Protein AF-A0A227J1H3-F1 (afdb_monomer)

InterPro domains:
  IPR005956 4-hydroxyphenylpyruvate dioxygenase [PTHR11959] (1-88)
  IPR029068 Glyoxalase/Bleomycin resistance protein/Dihydroxybiphenyl dioxygenase [G3DSA:3.10.180.10] (1-88)
  IPR029068 Glyoxalase/Bleomycin resistance protein/Dihydroxybiphenyl dioxygenase [SSF54593] (1-88)

Secondary structure (DSSP, 8-state):
--HHHHHHHHHHTT--B----HHHHTTHHHHTTT--S-HHHHHHHT-EEEEETTTTEEEEEEEBPPSBTTB--EEEEEEB--S--TT-

Organism: Vibrio parahaemolyticus (NCBI:txid670)

Mean predicted aligned error: 3.55 Å

Sequence (88 aa):
DDIYQTVQTLRDRGMDFMPTPDTYYEKVDERVEGHTEDVSKLRDLQILIDGAPMKDGILLQIFTQTVIGPVFFEIIQRKGNEGFGEGN

Solvent-accessible surface area (backbone atoms only — not comparable to full-atom values): 5319 Å² total; per-residue (Å²): 144,54,59,70,63,51,50,52,55,39,42,78,71,71,52,59,60,54,88,65,64,71,73,59,62,76,44,42,69,75,70,33,54,81,62,86,76,60,61,66,59,28,54,77,72,41,45,40,72,31,57,40,51,91,78,50,14,28,34,36,35,40,44,39,41,65,79,58,78,92,41,60,51,77,51,75,41,68,53,72,30,85,77,75,62,88,81,99

pLDDT: mean 93.03, std 8.22, range [60.09, 98.38]

Foldseek 3Di:
DDVLVVLVVCVVVPWAFDDDDPVLLVCCCVQAPPDDDDSVSCNVSVKDKADHCVPQRIKIKTKTCADDVRDIDMDMDGPRHPDDRPPD

Structure (mmCIF, N/CA/C/O backbone):
data_AF-A0A227J1H3-F1
#
_entry.id   AF-A0A227J1H3-F1
#
loop_
_atom_site.group_PDB
_atom_site.id
_atom_site.type_symbol
_atom_site.label_atom_id
_atom_site.label_alt_id
_atom_site.label_comp_id
_atom_site.label_asym_id
_atom_site.label_entity_id
_atom_site.label_seq_id
_atom_site.pdbx_PDB_ins_code
_atom_site.Cartn_x
_atom_site.Cartn_y
_atom_site.Cartn_z
_atom_site.occupancy
_atom_site.B_iso_or_equiv
_atom_site.auth_seq_id
_atom_site.auth_comp_id
_atom_site.auth_asym_id
_atom_site.auth_atom_id
_atom_site.pdbx_PDB_model_num
ATOM 1 N N . ASP A 1 1 ? 2.178 -15.190 0.665 1.00 83.38 1 ASP A N 1
ATOM 2 C CA . ASP A 1 1 ? 2.795 -14.413 -0.432 1.00 83.38 1 ASP A CA 1
ATOM 3 C C . ASP A 1 1 ? 1.773 -13.784 -1.381 1.00 83.38 1 ASP A C 1
ATOM 5 O O . ASP A 1 1 ? 2.011 -13.723 -2.582 1.00 83.38 1 ASP A O 1
ATOM 9 N N . ASP A 1 2 ? 0.654 -13.273 -0.856 1.00 96.19 2 ASP A N 1
ATOM 10 C CA . ASP A 1 2 ? -0.329 -12.512 -1.638 1.00 96.19 2 ASP A CA 1
ATOM 11 C C . ASP A 1 2 ? -0.950 -11.422 -0.751 1.00 96.19 2 ASP A C 1
ATOM 13 O O . ASP A 1 2 ? -1.847 -11.674 0.063 1.00 96.19 2 ASP A O 1
ATOM 17 N N . ILE A 1 3 ? -0.415 -10.208 -0.859 1.00 97.88 3 ILE A N 1
ATOM 18 C CA . ILE A 1 3 ? -0.871 -9.047 -0.099 1.00 97.88 3 I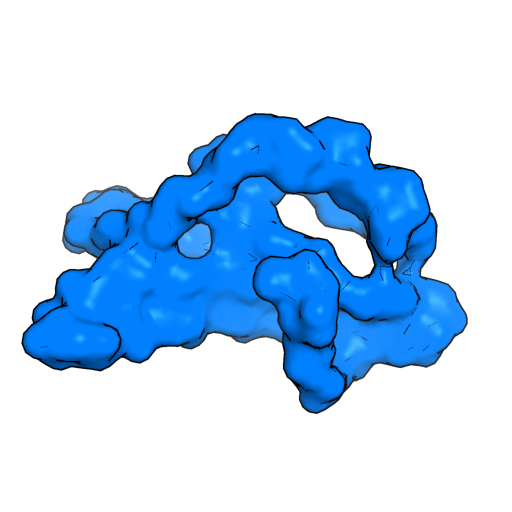LE A CA 1
ATOM 19 C C . ILE A 1 3 ? -2.270 -8.607 -0.533 1.00 97.88 3 ILE A C 1
ATOM 21 O O . ILE A 1 3 ? -3.041 -8.177 0.317 1.00 97.88 3 ILE A O 1
ATOM 25 N N . TYR A 1 4 ? -2.651 -8.786 -1.800 1.00 98.12 4 TYR A N 1
ATOM 26 C CA . TYR A 1 4 ? -3.975 -8.400 -2.291 1.00 98.12 4 TYR A CA 1
ATOM 27 C C . TYR A 1 4 ? -5.058 -9.222 -1.599 1.00 98.12 4 TYR A C 1
ATOM 29 O O . TYR A 1 4 ? -5.985 -8.671 -1.000 1.00 98.12 4 TYR A O 1
ATOM 37 N N . GLN A 1 5 ? -4.900 -10.548 -1.606 1.00 98.31 5 GLN A N 1
ATOM 38 C CA . GLN A 1 5 ? -5.824 -11.444 -0.917 1.00 98.31 5 GLN A CA 1
ATOM 39 C C . GLN A 1 5 ? -5.820 -11.201 0.598 1.00 98.31 5 GLN A C 1
ATOM 41 O O . GLN A 1 5 ? -6.878 -11.213 1.235 1.00 98.31 5 GLN A O 1
ATOM 46 N N . THR A 1 6 ? -4.640 -10.974 1.180 1.00 98.31 6 THR A N 1
ATOM 47 C CA . THR A 1 6 ? -4.492 -10.722 2.619 1.00 98.31 6 THR A CA 1
ATOM 48 C C . THR A 1 6 ? -5.237 -9.458 3.039 1.00 98.31 6 THR A C 1
ATOM 50 O O . THR A 1 6 ? -6.034 -9.505 3.974 1.00 98.31 6 THR A O 1
ATOM 53 N N . VAL A 1 7 ? -5.028 -8.345 2.332 1.00 98.19 7 VAL A N 1
ATOM 54 C CA . VAL A 1 7 ? -5.667 -7.056 2.632 1.00 98.19 7 VAL A CA 1
ATOM 55 C C . VAL A 1 7 ? -7.173 -7.138 2.440 1.00 98.19 7 VAL A C 1
ATOM 57 O O . VAL A 1 7 ? -7.906 -6.717 3.333 1.00 98.19 7 VAL A O 1
ATOM 60 N N . GLN A 1 8 ? -7.645 -7.750 1.349 1.00 98.12 8 GLN A N 1
ATOM 61 C CA . GLN A 1 8 ? -9.078 -7.970 1.143 1.00 98.12 8 GLN A CA 1
ATOM 62 C C . GLN A 1 8 ? -9.690 -8.762 2.306 1.00 98.12 8 GLN A C 1
ATOM 64 O O . GLN A 1 8 ? -10.665 -8.329 2.911 1.00 98.12 8 GLN A O 1
ATOM 69 N N . THR A 1 9 ? -9.062 -9.876 2.691 1.00 98.38 9 THR A N 1
ATOM 70 C CA . THR A 1 9 ? -9.541 -10.722 3.796 1.00 98.38 9 THR A CA 1
ATOM 71 C C . THR A 1 9 ? -9.575 -9.970 5.128 1.00 98.38 9 THR A C 1
ATOM 73 O O . THR A 1 9 ? -10.472 -10.187 5.940 1.00 98.38 9 THR A O 1
ATOM 76 N N . LEU A 1 10 ? -8.589 -9.110 5.391 1.00 97.94 10 LEU A N 1
ATOM 77 C CA . LEU A 1 10 ? -8.543 -8.308 6.613 1.00 97.94 10 LEU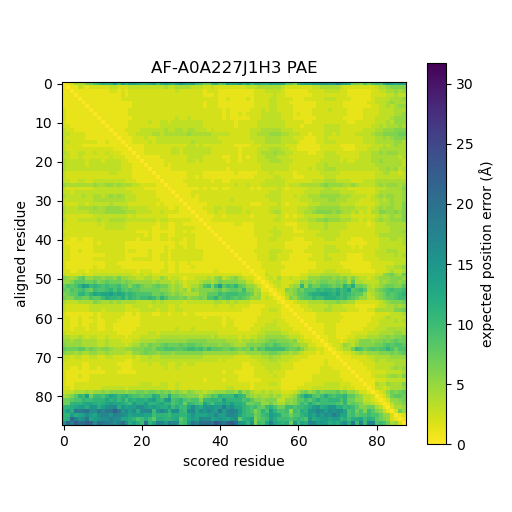 A CA 1
ATOM 78 C C . LEU A 1 10 ? -9.637 -7.235 6.624 1.00 97.94 10 LEU A C 1
ATOM 80 O O . LEU A 1 10 ? -10.302 -7.083 7.649 1.00 97.94 10 LEU A O 1
ATOM 84 N N . ARG A 1 11 ? -9.876 -6.555 5.496 1.00 97.12 11 ARG A N 1
ATOM 85 C CA . ARG A 1 11 ? -10.990 -5.602 5.351 1.00 97.12 11 ARG A CA 1
ATOM 86 C C . ARG A 1 11 ? -12.340 -6.287 5.561 1.00 97.12 11 ARG A C 1
ATOM 88 O O . ARG A 1 11 ? -13.143 -5.804 6.353 1.00 97.12 11 ARG A O 1
ATOM 95 N N . ASP A 1 12 ? -12.547 -7.459 4.963 1.00 97.94 12 ASP A N 1
ATOM 96 C CA . ASP A 1 12 ? -13.778 -8.250 5.128 1.00 97.94 12 ASP A CA 1
ATOM 97 C C . ASP A 1 12 ? -14.017 -8.679 6.589 1.00 97.94 12 ASP A C 1
ATOM 99 O O . ASP A 1 12 ? -15.149 -8.934 7.001 1.00 97.94 12 ASP A O 1
ATOM 103 N N . ARG A 1 13 ? -12.949 -8.749 7.393 1.00 97.81 13 ARG A N 1
ATOM 104 C CA . ARG A 1 13 ? -12.989 -9.050 8.833 1.00 97.81 13 ARG A CA 1
ATOM 105 C C . ARG A 1 13 ? -13.071 -7.803 9.722 1.00 97.81 13 ARG A C 1
ATOM 107 O O . ARG A 1 13 ? -13.030 -7.946 10.942 1.00 97.81 13 ARG A O 1
ATOM 114 N N . GLY A 1 14 ? -13.201 -6.613 9.137 1.00 97.00 14 GLY A N 1
ATOM 115 C CA . GLY A 1 14 ? -13.368 -5.348 9.855 1.00 97.00 14 GLY A CA 1
ATOM 116 C C . GLY A 1 14 ? -12.066 -4.646 10.246 1.00 97.00 14 GLY A C 1
ATOM 117 O O . GLY A 1 14 ? -12.084 -3.831 11.162 1.00 97.00 14 GLY A O 1
ATOM 118 N N . MET A 1 15 ? -10.936 -4.965 9.604 1.00 97.25 15 MET A N 1
ATOM 119 C CA . MET A 1 15 ? -9.696 -4.205 9.784 1.00 97.25 15 MET A CA 1
ATOM 120 C C . MET A 1 15 ? -9.712 -2.932 8.935 1.00 97.25 15 MET A C 1
ATOM 122 O O . MET A 1 15 ? -9.870 -3.003 7.713 1.00 97.25 15 MET A O 1
ATOM 126 N N . ASP A 1 16 ? -9.451 -1.794 9.576 1.00 96.56 16 ASP A N 1
ATOM 127 C CA . ASP A 1 16 ? -9.286 -0.507 8.907 1.00 96.56 16 ASP A CA 1
ATOM 128 C C . ASP A 1 16 ? -7.814 -0.205 8.608 1.00 96.56 16 ASP A C 1
ATOM 130 O O . ASP A 1 16 ? -6.907 -0.510 9.390 1.00 96.56 16 ASP A O 1
ATOM 134 N N . PHE A 1 17 ? -7.588 0.460 7.478 1.00 97.94 17 PHE A N 1
ATOM 135 C CA . PHE A 1 17 ? -6.268 0.841 6.983 1.00 97.94 17 PHE A CA 1
ATOM 136 C C . PHE A 1 17 ? -6.143 2.359 6.858 1.00 97.94 17 PHE A C 1
ATOM 138 O O . PHE A 1 17 ? -7.144 3.082 6.794 1.00 97.94 17 PHE A O 1
ATOM 145 N N . MET A 1 18 ? -4.909 2.855 6.870 1.00 97.44 18 MET A N 1
ATOM 146 C CA . MET A 1 18 ? -4.639 4.270 6.630 1.00 97.44 18 MET A CA 1
ATOM 147 C C . MET A 1 18 ? -5.024 4.645 5.191 1.00 97.44 18 MET A C 1
ATOM 149 O O . MET A 1 18 ? -4.748 3.870 4.275 1.00 97.44 18 MET A O 1
ATOM 153 N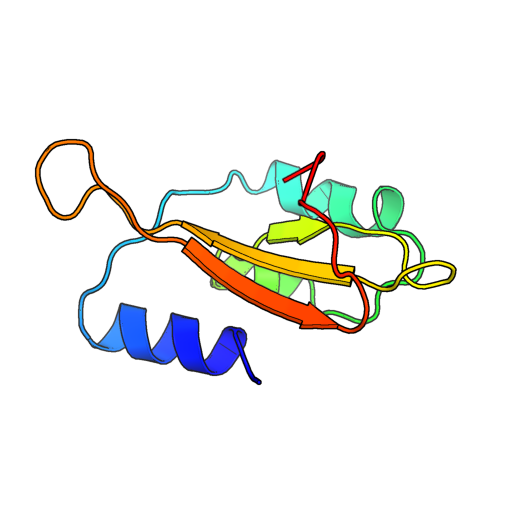 N . PRO A 1 19 ? -5.677 5.802 4.970 1.00 96.69 19 PRO A N 1
ATOM 154 C CA . PRO A 1 19 ? -6.059 6.209 3.630 1.00 96.69 19 PRO A CA 1
ATOM 155 C C . PRO A 1 19 ? -4.849 6.717 2.843 1.00 96.69 19 PRO A C 1
ATOM 157 O O . PRO A 1 19 ? -4.076 7.538 3.337 1.00 96.69 19 PRO A O 1
ATOM 160 N N . THR A 1 20 ? -4.760 6.304 1.583 1.00 96.19 20 THR A N 1
ATOM 161 C CA . THR A 1 20 ? -3.776 6.805 0.615 1.00 96.19 20 THR A CA 1
ATOM 162 C C . THR A 1 20 ? -4.494 7.682 -0.412 1.00 96.19 20 THR A C 1
ATOM 164 O O . THR A 1 20 ? -5.535 7.261 -0.921 1.00 96.19 20 THR A O 1
ATOM 167 N N . PRO A 1 21 ? -3.996 8.893 -0.724 1.00 96.12 21 PRO A N 1
ATOM 168 C CA . PRO A 1 21 ? -4.616 9.756 -1.726 1.00 96.12 21 PRO A CA 1
ATOM 169 C C . PRO A 1 21 ? -4.465 9.181 -3.140 1.00 96.12 21 PRO A C 1
ATOM 171 O O . PRO A 1 21 ? -3.407 8.663 -3.489 1.00 96.12 21 PRO A O 1
ATOM 174 N N . ASP A 1 22 ? -5.480 9.355 -3.992 1.00 95.94 22 ASP A N 1
ATOM 175 C CA . ASP A 1 22 ? -5.471 8.845 -5.375 1.00 95.94 22 ASP A CA 1
ATOM 176 C C . ASP A 1 22 ? -4.273 9.338 -6.199 1.00 95.94 22 ASP A C 1
ATOM 178 O O . ASP A 1 22 ? -3.724 8.596 -7.015 1.00 95.94 22 ASP A O 1
ATOM 182 N N . THR A 1 23 ? -3.811 10.561 -5.924 1.00 95.88 23 THR A N 1
ATOM 183 C CA . THR A 1 23 ? -2.650 11.187 -6.576 1.00 95.88 23 THR A CA 1
ATOM 184 C C . THR A 1 23 ? -1.336 10.441 -6.342 1.00 95.88 23 THR A C 1
ATOM 186 O O . THR A 1 23 ? -0.389 10.631 -7.105 1.00 95.88 23 THR A O 1
ATOM 189 N N . TYR A 1 24 ? -1.259 9.577 -5.323 1.00 95.94 24 TYR A N 1
ATOM 190 C CA . TYR A 1 24 ? -0.140 8.648 -5.156 1.00 95.94 24 TYR A CA 1
ATOM 191 C C . TYR A 1 24 ? -0.069 7.681 -6.345 1.00 95.94 24 TYR A C 1
ATOM 193 O O . TYR A 1 24 ? 0.968 7.561 -6.995 1.00 95.94 24 TYR A O 1
ATOM 201 N N . TYR A 1 25 ? -1.200 7.056 -6.682 1.00 97.56 25 TYR A N 1
ATOM 202 C CA . TYR A 1 25 ? -1.298 6.027 -7.718 1.00 97.56 25 TYR A CA 1
ATOM 203 C C . TYR A 1 25 ? -1.118 6.570 -9.132 1.00 97.56 25 TYR A C 1
ATOM 205 O O . TYR A 1 25 ? -0.737 5.823 -10.023 1.00 97.56 25 TYR A O 1
ATOM 213 N N . GLU A 1 26 ? -1.380 7.857 -9.349 1.00 95.94 26 GLU A N 1
ATOM 214 C CA . GLU A 1 26 ? -1.157 8.521 -10.640 1.00 95.94 26 GLU A CA 1
ATOM 215 C C . GLU A 1 26 ? 0.324 8.562 -11.042 1.00 95.94 26 GLU A C 1
ATOM 217 O O . GLU A 1 26 ? 0.629 8.663 -12.226 1.00 95.94 26 GLU A O 1
ATOM 222 N N . LYS A 1 27 ? 1.241 8.483 -10.070 1.00 94.12 27 LYS A N 1
ATOM 223 C CA . LYS A 1 27 ? 2.692 8.595 -10.292 1.00 94.12 27 LYS A CA 1
ATOM 224 C C . LYS A 1 27 ? 3.436 7.269 -10.172 1.00 94.12 27 LYS A C 1
ATOM 226 O O . LYS A 1 27 ? 4.652 7.246 -10.334 1.00 94.12 27 LYS A O 1
ATOM 231 N N . VAL A 1 28 ? 2.740 6.178 -9.854 1.00 95.50 28 VAL A N 1
ATOM 232 C CA . VAL A 1 28 ? 3.364 4.881 -9.549 1.00 95.50 28 VAL A CA 1
ATOM 233 C C . VAL A 1 28 ? 4.164 4.342 -10.739 1.00 95.50 28 VAL A C 1
ATOM 235 O O . VAL A 1 28 ? 5.328 3.991 -10.550 1.00 95.50 28 VAL A O 1
ATOM 238 N N . ASP A 1 29 ? 3.600 4.384 -11.950 1.00 94.50 29 ASP A N 1
ATOM 239 C CA . ASP A 1 29 ? 4.265 3.881 -13.163 1.00 94.50 29 ASP A CA 1
ATOM 240 C C . ASP A 1 29 ? 5.558 4.652 -13.494 1.00 94.50 29 ASP A C 1
ATOM 242 O O . ASP A 1 29 ? 6.533 4.069 -13.964 1.00 94.50 29 ASP A O 1
ATOM 246 N N . GLU A 1 30 ? 5.583 5.965 -13.229 1.00 93.19 30 GLU A N 1
ATOM 247 C CA . GLU A 1 30 ? 6.772 6.811 -13.414 1.00 93.19 30 GLU A CA 1
ATOM 248 C C . GLU A 1 30 ? 7.822 6.537 -12.331 1.00 93.19 30 GLU A C 1
ATOM 250 O O . GLU A 1 30 ? 9.021 6.496 -12.597 1.00 93.19 30 GLU A O 1
ATOM 255 N N . ARG A 1 31 ? 7.373 6.358 -11.087 1.00 93.56 31 ARG A N 1
ATOM 256 C CA . ARG A 1 31 ? 8.251 6.296 -9.918 1.00 93.56 31 ARG A CA 1
ATOM 257 C C . ARG A 1 31 ? 8.892 4.924 -9.718 1.00 93.56 31 ARG A C 1
ATOM 259 O O . ARG A 1 31 ? 10.014 4.852 -9.225 1.00 93.56 31 ARG A O 1
ATOM 266 N N . VAL A 1 32 ? 8.189 3.853 -10.085 1.00 93.88 32 VAL A N 1
ATOM 267 C CA . VAL A 1 32 ? 8.644 2.458 -9.963 1.00 93.88 32 VAL A CA 1
ATOM 268 C C . VAL A 1 32 ? 8.727 1.830 -11.359 1.00 93.88 32 VAL A C 1
ATOM 270 O O . VAL A 1 32 ? 8.110 0.809 -11.654 1.00 93.88 32 VAL A O 1
ATOM 273 N N . GLU A 1 33 ? 9.485 2.468 -12.250 1.00 93.00 33 GLU A N 1
ATOM 274 C CA . GLU A 1 33 ? 9.566 2.090 -13.664 1.00 93.00 33 GLU A CA 1
ATOM 275 C C . GLU A 1 33 ? 9.798 0.577 -13.864 1.00 93.00 33 GLU A C 1
ATOM 277 O O . GLU A 1 33 ? 10.711 -0.033 -13.296 1.00 93.00 33 GLU A O 1
ATOM 282 N N . GLY A 1 34 ? 8.954 -0.038 -14.698 1.00 92.44 34 GLY A N 1
ATOM 283 C CA .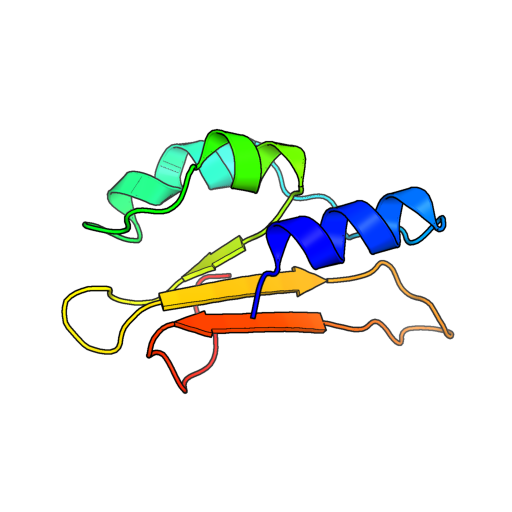 GLY A 1 34 ? 9.044 -1.457 -15.043 1.00 92.44 34 GLY A CA 1
ATOM 284 C C . GLY A 1 34 ? 8.387 -2.417 -14.046 1.00 92.44 34 GLY A C 1
ATOM 285 O O . GLY A 1 34 ? 8.580 -3.630 -14.173 1.00 92.44 34 GLY A O 1
ATOM 286 N N . HIS A 1 35 ? 7.618 -1.928 -13.064 1.00 94.94 35 HIS A N 1
ATOM 287 C CA . HIS A 1 35 ? 6.790 -2.813 -12.242 1.00 94.94 35 HIS A CA 1
ATOM 288 C C . HIS A 1 35 ? 5.695 -3.485 -13.083 1.00 94.94 35 HIS A C 1
ATOM 290 O O . HIS A 1 35 ? 5.300 -3.009 -14.143 1.00 94.94 35 HIS A O 1
ATOM 296 N N . THR A 1 36 ? 5.172 -4.608 -12.587 1.00 94.94 36 THR A N 1
ATOM 297 C CA . THR A 1 36 ? 4.112 -5.380 -13.268 1.00 94.94 36 THR A CA 1
ATOM 298 C C . THR A 1 36 ? 2.824 -5.482 -12.451 1.00 94.94 36 THR A C 1
ATOM 300 O O . THR A 1 36 ? 1.896 -6.185 -12.842 1.00 94.94 36 THR A O 1
ATOM 303 N N . GLU A 1 37 ? 2.756 -4.783 -11.313 1.00 96.69 37 GLU A N 1
ATOM 304 C CA . GLU A 1 37 ? 1.562 -4.757 -10.470 1.00 96.69 37 GLU A CA 1
ATOM 305 C C . GLU A 1 37 ? 0.386 -4.023 -11.127 1.00 96.69 37 GLU A C 1
ATOM 307 O O . GLU A 1 37 ? 0.559 -3.060 -11.871 1.00 96.69 37 GLU A O 1
ATOM 312 N N . ASP A 1 38 ? -0.825 -4.459 -10.787 1.00 97.25 38 ASP A N 1
ATOM 313 C CA . ASP A 1 38 ? -2.076 -3.821 -11.191 1.00 97.25 38 ASP A CA 1
ATOM 314 C C . ASP A 1 38 ? -2.330 -2.574 -10.325 1.00 97.25 38 ASP A C 1
ATOM 316 O O . ASP A 1 38 ? -2.755 -2.677 -9.169 1.00 97.25 38 ASP A O 1
ATOM 320 N N . VAL A 1 39 ? -2.049 -1.391 -10.880 1.00 97.56 39 VAL A N 1
ATOM 321 C CA . VAL A 1 39 ? -2.180 -0.100 -10.178 1.00 97.56 39 VAL A CA 1
ATOM 322 C C . VAL A 1 39 ? -3.621 0.177 -9.750 1.00 97.56 39 VAL A C 1
ATOM 324 O O . VAL A 1 39 ? -3.835 0.778 -8.696 1.00 97.56 39 VAL A O 1
ATOM 327 N N . SER A 1 40 ? -4.619 -0.289 -10.506 1.00 97.56 40 SER A N 1
ATOM 328 C CA . SER A 1 40 ? -6.024 -0.150 -10.112 1.00 97.56 40 SER A CA 1
ATOM 329 C C . SER A 1 40 ? -6.314 -0.957 -8.849 1.00 97.56 40 SER A C 1
ATOM 331 O O . SER A 1 40 ? -6.877 -0.414 -7.904 1.00 97.56 40 SER A O 1
ATOM 333 N N . LYS A 1 41 ? -5.832 -2.202 -8.757 1.00 97.69 41 LYS A N 1
ATOM 334 C CA . LYS A 1 41 ? -5.963 -2.994 -7.520 1.00 97.69 41 LYS A CA 1
ATOM 335 C C . LYS A 1 41 ? -5.179 -2.418 -6.349 1.00 97.69 41 LYS A C 1
ATOM 337 O O . LYS A 1 41 ? -5.655 -2.482 -5.216 1.00 97.69 41 LYS A O 1
ATOM 342 N N . LEU A 1 42 ? -3.982 -1.881 -6.598 1.00 98.12 42 LEU A N 1
ATOM 343 C CA . LEU A 1 42 ? -3.213 -1.185 -5.563 1.00 98.12 42 LEU A CA 1
ATOM 344 C C . LEU A 1 42 ? -4.014 -0.005 -5.004 1.00 98.12 42 LEU A C 1
ATOM 346 O O . LEU A 1 42 ? -4.107 0.134 -3.786 1.00 98.12 42 LEU A O 1
ATOM 350 N N . ARG A 1 43 ? -4.647 0.785 -5.879 1.00 98.06 43 ARG A N 1
ATOM 351 C CA . ARG A 1 43 ? -5.513 1.909 -5.507 1.00 98.06 43 ARG A CA 1
ATOM 352 C C . ARG A 1 43 ? -6.729 1.465 -4.705 1.00 98.06 43 ARG A C 1
ATOM 354 O O . ARG A 1 43 ? -6.945 1.980 -3.612 1.00 98.06 43 ARG A O 1
ATOM 361 N N . ASP A 1 44 ? -7.471 0.483 -5.208 1.00 97.44 44 ASP A N 1
ATOM 362 C CA . ASP A 1 44 ? -8.703 -0.003 -4.577 1.00 97.44 44 ASP A CA 1
ATOM 363 C C . ASP A 1 44 ? -8.451 -0.538 -3.159 1.00 97.44 44 ASP A C 1
ATOM 365 O O . ASP A 1 44 ? -9.246 -0.316 -2.244 1.00 97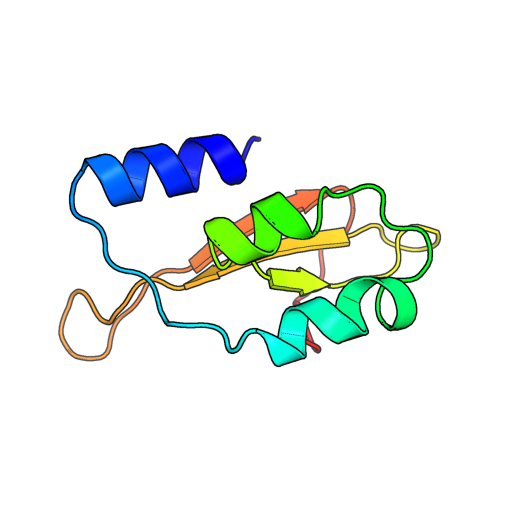.44 44 ASP A O 1
ATOM 369 N N . LEU A 1 45 ? -7.321 -1.223 -2.954 1.00 97.75 45 LEU A N 1
ATOM 370 C CA . LEU A 1 45 ? -6.945 -1.769 -1.647 1.00 97.75 45 LEU A CA 1
ATOM 371 C C . LEU A 1 45 ? -6.125 -0.805 -0.785 1.00 97.75 45 LEU A C 1
ATOM 373 O O . LEU A 1 45 ? -5.947 -1.073 0.406 1.00 97.75 45 LEU A O 1
ATOM 377 N N . GLN A 1 46 ? -5.688 0.316 -1.353 1.00 97.88 46 GLN A N 1
ATOM 378 C CA . GLN A 1 46 ? -4.783 1.302 -0.760 1.00 97.88 46 GLN A CA 1
ATOM 379 C C . GLN A 1 46 ? -3.390 0.747 -0.411 1.00 97.88 46 GLN A C 1
ATOM 381 O O . GLN A 1 46 ? -2.772 1.142 0.575 1.00 97.88 46 GLN A O 1
ATOM 386 N N . ILE A 1 47 ? -2.893 -0.185 -1.225 1.00 98.25 47 ILE A N 1
ATOM 387 C CA . ILE A 1 47 ? -1.561 -0.787 -1.085 1.00 98.25 47 ILE A CA 1
ATOM 388 C C . ILE A 1 47 ? -0.528 0.119 -1.760 1.00 98.25 47 ILE A C 1
ATOM 390 O O . ILE A 1 47 ? -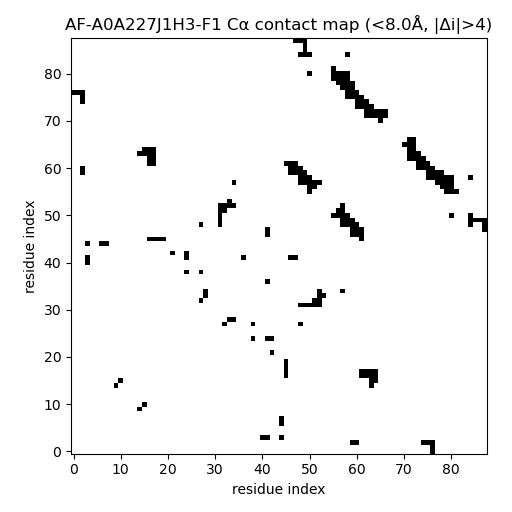0.766 0.633 -2.850 1.00 98.25 47 ILE A O 1
ATOM 394 N N . LEU A 1 48 ? 0.619 0.304 -1.119 1.00 97.81 48 LEU A N 1
ATOM 395 C CA . LEU A 1 48 ? 1.752 1.094 -1.595 1.00 97.81 48 LEU A CA 1
ATOM 396 C C . LEU A 1 48 ? 2.782 0.193 -2.287 1.00 97.81 48 LEU A C 1
ATOM 398 O O . LEU A 1 48 ? 2.894 -0.989 -1.954 1.00 97.81 48 LEU A O 1
ATOM 402 N N . ILE A 1 49 ? 3.546 0.752 -3.225 1.00 96.69 49 ILE A N 1
ATOM 403 C CA . ILE A 1 49 ? 4.624 0.080 -3.956 1.00 96.69 49 ILE A CA 1
ATOM 404 C C . ILE A 1 49 ? 5.890 0.940 -3.979 1.00 96.69 49 ILE A C 1
ATOM 406 O O . ILE A 1 49 ? 5.857 2.141 -4.267 1.00 96.69 49 ILE A O 1
ATOM 410 N N . ASP A 1 50 ? 7.023 0.287 -3.733 1.00 93.75 50 ASP A N 1
ATOM 411 C CA . ASP A 1 50 ? 8.342 0.907 -3.836 1.00 93.75 50 ASP A CA 1
ATOM 412 C C . ASP A 1 50 ? 9.412 -0.095 -4.282 1.00 93.75 50 ASP A C 1
ATOM 414 O O . ASP A 1 50 ? 9.200 -1.314 -4.282 1.00 93.75 50 ASP A O 1
ATOM 418 N N . GLY A 1 51 ? 10.579 0.427 -4.643 1.00 90.44 51 GLY A N 1
ATOM 419 C CA . GLY A 1 51 ? 11.748 -0.329 -5.065 1.00 90.44 51 GLY A CA 1
ATOM 420 C C . GLY A 1 51 ? 12.121 -0.109 -6.526 1.00 90.44 51 GLY A C 1
ATOM 421 O O . GLY A 1 51 ? 11.658 0.811 -7.191 1.00 90.44 51 GLY A O 1
ATOM 422 N N . ALA A 1 52 ? 12.998 -0.976 -7.021 1.00 87.62 52 ALA A N 1
ATOM 423 C CA . ALA A 1 52 ? 13.538 -0.914 -8.370 1.00 87.62 52 ALA A CA 1
ATOM 424 C C . ALA A 1 52 ? 13.491 -2.322 -8.989 1.00 87.62 52 ALA A C 1
ATOM 426 O O . ALA A 1 52 ? 14.388 -3.131 -8.716 1.00 87.62 52 ALA A O 1
ATOM 427 N N . PRO A 1 53 ? 12.480 -2.629 -9.830 1.00 86.56 53 PRO A N 1
ATOM 428 C CA . PRO A 1 53 ? 12.265 -3.964 -10.395 1.00 86.56 53 PRO A CA 1
ATOM 429 C C . PRO A 1 53 ? 13.509 -4.575 -11.054 1.00 86.56 53 PRO A C 1
ATOM 431 O O . PRO A 1 53 ? 13.786 -5.755 -10.871 1.00 86.56 53 PRO A O 1
ATOM 434 N N . MET A 1 54 ? 14.284 -3.760 -11.778 1.00 84.06 54 MET A N 1
ATOM 435 C CA . MET A 1 54 ? 15.462 -4.199 -12.541 1.00 84.06 54 MET A CA 1
ATOM 436 C C . MET A 1 54 ? 16.746 -4.343 -11.709 1.00 84.06 54 MET A C 1
ATOM 438 O O . MET A 1 54 ? 17.770 -4.762 -12.247 1.00 84.06 54 MET A O 1
ATOM 442 N N . LYS A 1 55 ? 16.725 -3.966 -10.426 1.00 84.44 55 LYS A N 1
ATOM 443 C CA . LYS A 1 55 ? 17.914 -3.951 -9.564 1.00 84.44 55 LYS A CA 1
ATOM 444 C C . LYS A 1 55 ? 17.741 -4.874 -8.366 1.00 84.44 55 LYS A C 1
ATOM 446 O O . LYS A 1 55 ? 18.339 -5.942 -8.330 1.00 84.44 55 LYS A O 1
ATOM 451 N N . ASP A 1 56 ? 16.886 -4.468 -7.434 1.00 85.81 56 ASP A N 1
ATOM 452 C CA . ASP A 1 56 ? 16.716 -5.133 -6.139 1.00 85.81 56 ASP A CA 1
ATOM 453 C C . ASP A 1 56 ? 15.295 -5.703 -5.973 1.00 85.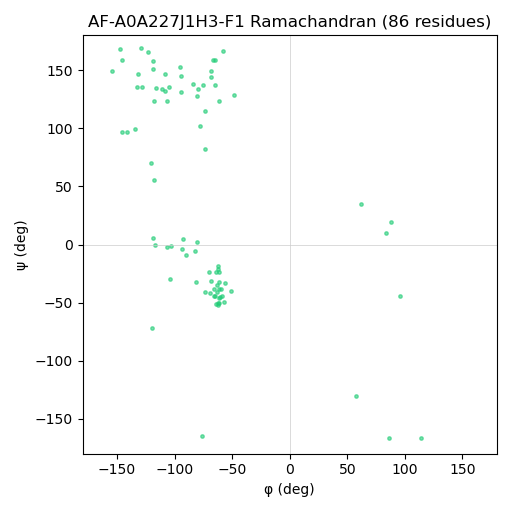81 56 ASP A C 1
ATOM 455 O O . ASP A 1 56 ? 14.987 -6.318 -4.960 1.00 85.81 56 ASP A O 1
ATOM 459 N N . GLY A 1 57 ? 14.417 -5.529 -6.966 1.00 91.56 57 GLY A N 1
ATOM 460 C CA . GLY A 1 57 ? 13.011 -5.918 -6.908 1.00 91.56 57 GLY A CA 1
ATOM 461 C C . GLY A 1 57 ? 12.123 -4.840 -6.286 1.00 91.56 57 GLY A C 1
ATOM 462 O O . GLY A 1 57 ? 12.528 -3.687 -6.106 1.00 91.56 57 GLY A O 1
ATOM 463 N N . ILE A 1 58 ? 10.896 -5.223 -5.940 1.00 94.19 58 ILE A N 1
ATOM 464 C CA . ILE A 1 58 ? 9.899 -4.325 -5.340 1.00 94.19 58 ILE A CA 1
ATOM 465 C C . ILE A 1 58 ? 9.409 -4.850 -3.995 1.00 94.19 58 ILE A C 1
ATOM 467 O O . ILE A 1 58 ? 9.592 -6.021 -3.643 1.00 94.19 58 ILE A O 1
ATOM 471 N N . LEU A 1 59 ? 8.745 -3.975 -3.257 1.00 94.62 59 LEU A N 1
ATOM 472 C CA . LEU A 1 59 ? 7.969 -4.320 -2.079 1.00 94.62 59 LEU A CA 1
ATOM 473 C C . LEU A 1 59 ? 6.590 -3.671 -2.159 1.00 94.62 59 LEU A C 1
ATOM 475 O O . LEU A 1 59 ? 6.435 -2.581 -2.709 1.00 94.62 59 LEU A O 1
ATOM 479 N N . LEU A 1 60 ? 5.605 -4.369 -1.605 1.00 97.25 60 LEU A N 1
ATOM 480 C CA . LEU A 1 60 ? 4.232 -3.908 -1.458 1.00 97.25 60 LEU A CA 1
ATOM 481 C C . LEU A 1 60 ? 3.919 -3.806 0.024 1.00 97.25 60 LEU A C 1
ATOM 483 O O . LEU A 1 60 ? 4.242 -4.737 0.763 1.00 97.25 60 LEU A O 1
ATOM 487 N N . GLN A 1 61 ? 3.295 -2.718 0.461 1.00 97.44 61 GLN A N 1
ATOM 488 C CA . GLN A 1 61 ? 2.992 -2.521 1.878 1.00 97.44 61 GLN A CA 1
ATOM 489 C C . GLN A 1 61 ? 1.682 -1.775 2.116 1.00 97.44 61 GLN A C 1
ATOM 491 O O . GLN A 1 61 ? 1.182 -1.074 1.240 1.00 97.44 61 GLN A O 1
ATOM 496 N N . ILE A 1 62 ? 1.125 -1.926 3.313 1.00 98.06 62 ILE A N 1
ATOM 497 C CA . ILE A 1 62 ? -0.024 -1.157 3.794 1.00 98.06 62 ILE A CA 1
ATOM 498 C C . ILE A 1 62 ? -0.005 -1.096 5.324 1.00 98.06 62 ILE A C 1
ATOM 500 O O . ILE A 1 62 ? 0.431 -2.042 5.988 1.00 98.06 62 ILE A O 1
ATOM 504 N N . PHE A 1 63 ? -0.526 -0.005 5.883 1.00 97.50 63 PHE A N 1
ATOM 505 C CA . PHE A 1 63 ? -0.582 0.229 7.323 1.00 97.50 63 PHE A CA 1
ATOM 506 C C . PHE A 1 63 ? -2.013 0.183 7.840 1.00 97.50 63 PHE A C 1
ATOM 508 O O . PHE A 1 63 ? -2.916 0.798 7.266 1.00 97.50 63 PHE A O 1
ATOM 515 N N . THR A 1 64 ? -2.231 -0.523 8.947 1.00 97.94 64 THR A N 1
ATOM 516 C CA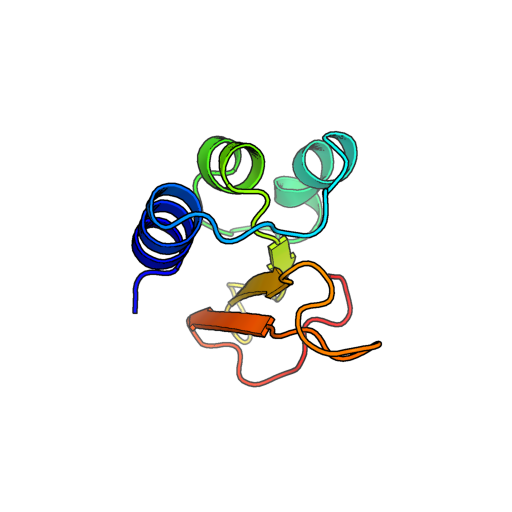 . THR A 1 64 ? -3.512 -0.466 9.657 1.00 97.94 64 THR A CA 1
ATOM 517 C C . THR A 1 64 ? -3.716 0.924 10.258 1.00 97.94 64 THR A C 1
ATOM 519 O O . THR A 1 64 ? -2.753 1.636 10.545 1.00 97.94 64 THR A O 1
ATOM 522 N N . GLN A 1 65 ? -4.961 1.293 10.553 1.00 97.00 65 GLN A N 1
ATOM 523 C CA . GLN A 1 65 ? -5.210 2.341 11.547 1.00 97.00 65 GLN A CA 1
ATOM 524 C C . GLN A 1 65 ? -4.583 1.951 12.898 1.00 97.00 65 GLN A C 1
ATOM 526 O O . GLN A 1 65 ? -4.188 0.800 13.119 1.00 97.00 65 GLN A O 1
ATOM 531 N N . THR A 1 66 ? -4.484 2.901 13.826 1.00 95.25 66 THR A N 1
ATOM 532 C CA . THR A 1 66 ? -4.034 2.593 15.188 1.00 95.25 66 THR A CA 1
ATOM 533 C C . THR A 1 66 ? -4.989 1.605 15.857 1.00 95.25 66 THR A C 1
ATOM 535 O O . THR A 1 66 ? -6.184 1.877 15.969 1.00 95.25 66 THR A O 1
ATOM 538 N N . VAL A 1 67 ? -4.462 0.475 16.322 1.00 92.88 67 VAL A N 1
ATOM 539 C CA . VAL A 1 67 ? -5.241 -0.632 16.903 1.00 92.88 67 VAL A CA 1
ATOM 540 C C . VAL A 1 67 ? -5.147 -0.697 18.430 1.00 92.88 67 VAL A C 1
ATOM 542 O O . VAL A 1 67 ? -6.080 -1.158 19.083 1.00 92.88 67 VAL A O 1
ATOM 545 N N . ILE A 1 68 ? -4.028 -0.256 19.018 1.00 92.12 68 ILE A N 1
ATOM 546 C CA . ILE A 1 68 ? -3.774 -0.298 20.468 1.00 92.12 68 ILE A CA 1
ATOM 547 C C . ILE A 1 68 ? -3.043 0.986 20.872 1.00 92.12 68 ILE A C 1
ATOM 549 O O . ILE A 1 68 ? -1.824 1.095 20.740 1.00 92.12 68 ILE A O 1
ATOM 553 N N . GLY A 1 69 ? -3.779 1.984 21.365 1.00 92.50 69 GLY A N 1
ATOM 554 C CA . GLY A 1 69 ? -3.195 3.305 21.621 1.00 92.50 69 GLY A CA 1
ATOM 555 C C . GLY A 1 69 ? -2.589 3.879 20.328 1.00 92.50 69 GLY A C 1
ATOM 556 O O . GLY A 1 69 ? -3.267 3.840 19.310 1.00 92.50 69 GLY A O 1
ATOM 557 N N . PRO A 1 70 ? -1.338 4.377 20.318 1.00 94.06 70 PRO A N 1
ATOM 558 C CA . PRO A 1 70 ? -0.676 4.851 19.099 1.00 94.06 70 PRO A CA 1
ATOM 559 C C . PRO A 1 70 ? -0.066 3.726 18.236 1.00 94.06 70 PRO A C 1
ATOM 561 O O . PRO A 1 70 ? 0.590 4.019 17.240 1.00 94.06 70 PRO A O 1
ATOM 564 N N . VAL A 1 71 ? -0.215 2.451 18.618 1.00 95.88 71 VAL A N 1
ATOM 565 C CA . VAL A 1 71 ? 0.381 1.316 17.894 1.00 95.88 71 VAL A CA 1
ATOM 566 C C . VAL A 1 71 ? -0.466 0.962 16.674 1.00 95.88 71 VAL A C 1
ATOM 568 O O . VAL A 1 71 ? -1.686 0.823 16.780 1.00 95.88 71 VAL A O 1
ATOM 571 N N . PHE A 1 72 ? 0.195 0.758 15.538 1.00 97.31 72 PHE A N 1
ATOM 572 C CA . PHE A 1 72 ? -0.362 0.241 14.289 1.00 97.31 72 PHE A CA 1
ATOM 573 C C . PHE A 1 72 ? 0.501 -0.923 13.780 1.00 97.31 72 PHE A C 1
ATOM 575 O O . PHE A 1 72 ? 1.594 -1.164 14.299 1.00 97.31 72 PHE A O 1
ATOM 582 N N . PHE A 1 73 ? 0.011 -1.645 12.775 1.00 96.69 73 PHE A N 1
ATOM 583 C CA . PHE A 1 73 ? 0.737 -2.737 12.134 1.00 96.69 73 PHE A CA 1
ATOM 584 C C . PHE A 1 73 ? 0.966 -2.457 10.650 1.00 96.69 73 PHE A C 1
ATOM 586 O O . PHE A 1 73 ? 0.157 -1.804 9.992 1.00 96.69 73 PHE A O 1
ATOM 593 N N . GLU A 1 74 ? 2.059 -3.003 10.127 1.00 97.00 74 GLU A N 1
ATOM 594 C CA . GLU A 1 74 ? 2.371 -3.047 8.701 1.00 97.00 74 GLU A CA 1
ATOM 595 C C . GLU A 1 74 ? 2.132 -4.467 8.177 1.00 97.00 74 GLU A C 1
ATOM 597 O O . GLU A 1 74 ? 2.543 -5.450 8.801 1.00 97.00 74 GLU A O 1
ATOM 602 N N . ILE A 1 75 ? 1.494 -4.575 7.012 1.00 97.31 75 ILE A N 1
ATOM 603 C CA . ILE A 1 75 ? 1.534 -5.789 6.196 1.00 97.31 75 ILE A CA 1
ATOM 604 C C . ILE A 1 75 ? 2.425 -5.502 4.999 1.00 97.31 75 ILE A C 1
ATOM 606 O O . ILE A 1 75 ? 2.154 -4.572 4.245 1.00 97.31 75 ILE A O 1
ATOM 610 N N . ILE A 1 76 ? 3.457 -6.324 4.816 1.00 96.12 76 ILE A N 1
ATOM 611 C CA . ILE A 1 76 ? 4.448 -6.173 3.751 1.00 96.12 76 ILE A CA 1
ATOM 612 C C . ILE A 1 76 ? 4.615 -7.482 2.973 1.00 96.12 76 ILE A C 1
ATOM 614 O O . ILE A 1 76 ? 4.726 -8.563 3.555 1.00 96.12 76 ILE A O 1
ATOM 618 N N . GLN A 1 77 ? 4.664 -7.384 1.645 1.00 96.25 77 GLN A N 1
ATOM 619 C CA . GLN A 1 77 ? 5.098 -8.452 0.751 1.00 96.25 77 GLN A CA 1
ATOM 620 C C . GLN A 1 77 ? 6.336 -8.003 -0.016 1.00 96.25 77 GLN A C 1
ATOM 622 O O . GLN A 1 77 ? 6.316 -7.014 -0.747 1.00 96.25 77 GLN A O 1
ATOM 627 N N . ARG A 1 78 ? 7.408 -8.783 0.101 1.00 94.44 78 ARG A N 1
ATOM 628 C CA . ARG A 1 78 ? 8.660 -8.556 -0.621 1.00 94.44 78 ARG A CA 1
ATOM 629 C C . ARG A 1 78 ? 8.674 -9.384 -1.899 1.00 94.44 78 ARG A C 1
ATOM 631 O O . ARG A 1 78 ? 8.401 -10.583 -1.864 1.00 94.44 78 ARG A O 1
ATOM 638 N N . LYS A 1 79 ? 9.006 -8.750 -3.021 1.00 93.56 79 LYS A N 1
ATOM 639 C CA . LYS A 1 79 ? 9.253 -9.400 -4.315 1.00 93.56 79 LYS A CA 1
ATOM 640 C C . LYS A 1 79 ? 10.679 -9.065 -4.755 1.00 93.56 79 LYS A C 1
ATOM 642 O O . LYS A 1 79 ? 10.898 -8.265 -5.660 1.00 93.56 79 LYS A O 1
ATOM 647 N N . GLY A 1 80 ? 11.644 -9.638 -4.039 1.00 89.62 80 GLY A N 1
ATOM 648 C CA . GLY A 1 80 ? 13.080 -9.390 -4.202 1.00 89.62 80 GLY A CA 1
ATOM 649 C C . GLY A 1 80 ? 13.635 -8.342 -3.236 1.00 89.62 80 GLY A C 1
ATOM 650 O O . GLY A 1 80 ? 14.658 -8.594 -2.612 1.00 89.62 80 GLY A O 1
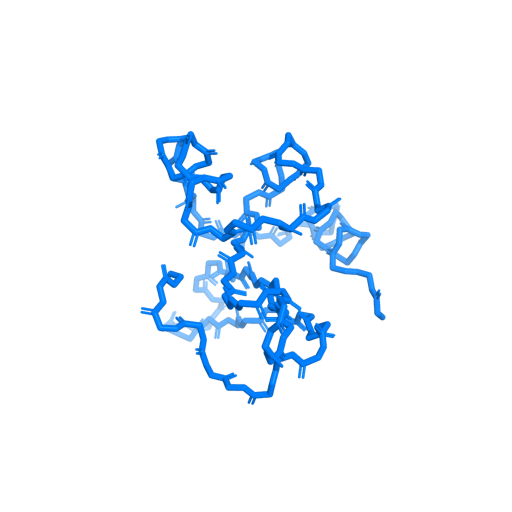ATOM 651 N N . ASN A 1 81 ? 12.941 -7.215 -3.043 1.00 82.81 81 ASN A N 1
ATOM 652 C CA . ASN A 1 81 ? 13.496 -6.105 -2.268 1.00 82.81 81 ASN A CA 1
ATOM 653 C C . ASN A 1 81 ? 13.504 -6.410 -0.760 1.00 82.81 81 ASN A C 1
ATOM 655 O O . ASN A 1 81 ? 12.444 -6.535 -0.137 1.00 82.81 81 ASN A O 1
ATOM 659 N N . GLU A 1 82 ? 14.699 -6.505 -0.169 1.00 81.44 82 GLU A N 1
ATOM 660 C CA . GLU A 1 82 ? 14.925 -6.728 1.271 1.00 81.44 82 GLU A CA 1
ATOM 661 C C . GLU A 1 82 ? 15.113 -5.430 2.082 1.00 81.44 82 GLU A C 1
ATOM 663 O O . GLU A 1 82 ? 15.207 -5.477 3.307 1.00 81.44 82 GLU A O 1
ATOM 668 N N . GLY A 1 83 ? 15.129 -4.269 1.422 1.00 76.19 83 GLY A N 1
ATOM 669 C CA . GLY A 1 83 ? 15.274 -2.954 2.047 1.00 76.19 83 GLY A CA 1
ATOM 670 C C . GLY A 1 83 ? 14.006 -2.441 2.737 1.00 76.19 83 GLY A C 1
ATOM 671 O O . GLY A 1 83 ? 13.054 -3.178 3.003 1.00 76.19 83 GLY A O 1
ATOM 672 N N . PHE A 1 84 ? 13.976 -1.147 3.034 1.00 66.19 84 PHE A N 1
ATOM 673 C CA . PHE A 1 84 ? 12.794 -0.458 3.557 1.00 66.19 84 PHE A CA 1
ATOM 674 C C . PHE A 1 84 ? 12.235 0.460 2.463 1.00 66.19 84 PHE A C 1
ATOM 676 O O . PHE A 1 84 ? 12.999 0.940 1.629 1.00 66.19 84 PHE A O 1
ATOM 683 N N . GLY A 1 85 ? 10.912 0.644 2.414 1.00 66.25 85 GLY A N 1
ATOM 684 C CA . GLY A 1 85 ? 10.263 1.467 1.387 1.00 66.25 85 GLY A CA 1
ATOM 685 C C . GLY A 1 85 ? 10.503 2.956 1.626 1.00 66.25 85 GLY A C 1
ATOM 686 O O . GLY A 1 85 ? 9.658 3.608 2.227 1.00 66.25 85 GLY A O 1
ATOM 687 N N . GLU A 1 86 ? 11.656 3.480 1.208 1.00 68.88 86 GLU A N 1
ATOM 688 C CA . GLU A 1 86 ? 12.054 4.880 1.424 1.00 68.88 86 GLU A CA 1
ATOM 689 C C . GLU A 1 86 ? 11.123 5.899 0.747 1.00 68.88 86 GLU A C 1
ATOM 691 O O . GLU A 1 86 ? 11.093 7.064 1.146 1.00 68.88 86 GLU A O 1
ATOM 696 N N . GLY A 1 87 ? 10.363 5.476 -0.264 1.00 62.34 87 GLY A N 1
ATOM 697 C CA . GLY A 1 87 ? 9.386 6.296 -0.967 1.00 62.34 87 GLY A CA 1
ATOM 698 C C . GLY A 1 87 ? 7.929 6.026 -0.594 1.00 62.34 87 GLY A C 1
ATOM 699 O O . GLY A 1 87 ? 7.057 6.661 -1.188 1.00 62.34 87 GLY A O 1
ATOM 700 N N . ASN A 1 88 ? 7.616 5.078 0.291 1.00 60.09 88 ASN A N 1
ATOM 701 C CA . ASN A 1 88 ? 6.219 4.752 0.609 1.00 60.09 88 ASN A CA 1
ATOM 702 C C . ASN A 1 88 ? 5.552 5.735 1.568 1.00 60.09 88 ASN A C 1
ATOM 704 O O . ASN A 1 88 ? 6.212 6.200 2.521 1.00 60.09 88 ASN A O 1
#

Radius of gyration: 12.9 Å; Cα contacts (8 Å, |Δi|>4): 124; chains: 1; bounding box: 32×26×37 Å

Nearest PDB structures (foldseek):
  1cjx-assembly1_D  TM=9.328E-01  e=4.170E-08  Pseudomonas fluorescens
  1t47-assembly1_B  TM=9.174E-01  e=1.341E-07  Streptomyces avermitilis
  2r5v-assembly2_B  TM=9.065E-01  e=3.549E-07  Amycolatopsis orientalis
  7yvv-assembly1_A  TM=9.140E-01  e=6.792E-07  Amycolatopsis sp. Hca4
  2r5v-assembly1_A  TM=9.036E-01  e=2.653E-06  Amycolatopsis orientalis